Protein AF-A0A921HP87-F1 (afdb_monomer_lite)

Organism: NCBI:txid158847

InterPro domains:
  IPR000620 EamA domain [PF00892] (13-89)
  IPR037185 Multidrug transporter EmrE superfamily [SSF103481] (5-89)

Foldseek 3Di:
DDDDPPPPPDDPDPVNVVVVVCCCVPVPVVVVVVLVVVPVPDDPLVSLLVVLCVLVVVVVCCCPPVVDDDDPVNVVVSVVSNVVSVVVSD

Secondary structure (DSSP, 8-state):
----TT---S---HHHHHHHHHIIIIIIIIHHHHHHHHHHHS-HHHHHHHHHTHHHHHHHHHHHHH-----HHHHHHHHHHHHHHHHHT-

Structure (mmCIF, N/CA/C/O backbone):
data_AF-A0A921HP87-F1
#
_entry.id   AF-A0A921HP87-F1
#
loop_
_atom_site.group_PDB
_atom_site.id
_atom_site.type_symbol
_atom_site.label_atom_id
_atom_site.label_alt_id
_atom_site.label_comp_id
_atom_site.label_asym_id
_atom_site.label_entity_id
_atom_site.label_seq_id
_atom_site.pdbx_PDB_ins_code
_atom_site.Cartn_x
_atom_site.Cartn_y
_atom_site.Cartn_z
_atom_site.occupancy
_atom_site.B_iso_or_equiv
_atom_site.auth_seq_id
_atom_site.auth_comp_id
_atom_site.auth_asym_id
_atom_site.auth_atom_id
_atom_site.pdbx_PDB_model_num
ATOM 1 N N . PHE A 1 1 ? 27.347 -8.279 0.208 1.00 48.09 1 PHE A N 1
ATOM 2 C CA . PHE A 1 1 ? 27.199 -7.286 -0.871 1.00 48.09 1 PHE A CA 1
ATOM 3 C C . PHE A 1 1 ? 26.262 -6.191 -0.382 1.00 48.09 1 PHE A C 1
ATOM 5 O O . PHE A 1 1 ? 25.059 -6.392 -0.389 1.00 48.09 1 PHE A O 1
ATOM 12 N N . TYR A 1 2 ? 26.810 -5.088 0.133 1.00 51.47 2 TYR A N 1
ATOM 13 C CA . TYR A 1 2 ? 26.039 -3.893 0.490 1.00 51.47 2 TYR A CA 1
ATOM 14 C C . TYR A 1 2 ? 26.105 -2.948 -0.706 1.00 51.47 2 TYR A C 1
ATOM 16 O O . TYR A 1 2 ? 27.166 -2.388 -0.972 1.00 51.47 2 TYR A O 1
ATOM 24 N N . GLN A 1 3 ? 25.016 -2.817 -1.461 1.00 65.81 3 GLN A N 1
ATOM 25 C CA . GLN A 1 3 ? 24.901 -1.718 -2.413 1.00 65.81 3 GLN A CA 1
ATOM 26 C C . GLN A 1 3 ? 24.410 -0.486 -1.645 1.00 65.81 3 GLN A C 1
ATOM 28 O O . GLN A 1 3 ? 23.361 -0.554 -1.001 1.00 65.81 3 GLN A O 1
ATOM 33 N N . PRO A 1 4 ? 25.175 0.614 -1.637 1.00 75.62 4 PRO A N 1
ATOM 34 C CA . PRO A 1 4 ? 24.772 1.817 -0.933 1.00 75.62 4 PRO A CA 1
ATOM 35 C C . PRO A 1 4 ? 23.526 2.433 -1.578 1.00 75.62 4 PRO A C 1
ATOM 37 O O . PRO A 1 4 ? 23.484 2.628 -2.790 1.00 75.62 4 PRO A O 1
ATOM 40 N N . VAL A 1 5 ? 22.531 2.787 -0.758 1.00 73.44 5 VAL A N 1
ATOM 41 C CA . VAL A 1 5 ? 21.214 3.295 -1.201 1.00 73.44 5 VAL A CA 1
ATOM 42 C C . VAL A 1 5 ? 21.278 4.584 -2.035 1.00 73.44 5 VAL A C 1
ATOM 44 O O . VAL A 1 5 ? 20.318 4.927 -2.712 1.00 73.44 5 VAL A O 1
ATOM 47 N N . TRP A 1 6 ? 22.409 5.295 -2.007 1.00 77.19 6 TRP A N 1
ATOM 48 C CA . TRP A 1 6 ? 22.647 6.528 -2.765 1.00 77.19 6 TRP A CA 1
ATOM 49 C C . TRP A 1 6 ? 23.300 6.306 -4.136 1.00 77.19 6 TRP A C 1
ATOM 51 O O . TRP A 1 6 ? 23.426 7.255 -4.909 1.00 77.19 6 TRP A O 1
ATOM 61 N N . GLN A 1 7 ? 23.728 5.084 -4.469 1.00 73.25 7 GLN A N 1
ATOM 62 C CA . GLN A 1 7 ? 24.242 4.783 -5.804 1.00 73.25 7 GLN A CA 1
ATOM 63 C C . GLN A 1 7 ? 23.096 4.435 -6.750 1.00 73.25 7 GLN A C 1
ATOM 65 O O . GLN A 1 7 ? 22.731 3.272 -6.929 1.00 73.25 7 GLN A O 1
ATOM 70 N N . PHE A 1 8 ? 22.546 5.472 -7.383 1.00 66.88 8 PHE A N 1
ATOM 71 C CA . PHE A 1 8 ? 21.544 5.318 -8.427 1.00 66.88 8 PHE A CA 1
ATOM 72 C C . PHE A 1 8 ? 22.153 4.585 -9.631 1.00 66.88 8 PHE A C 1
ATOM 74 O O . PHE A 1 8 ? 22.893 5.156 -10.427 1.00 66.88 8 PHE A O 1
ATOM 81 N N . THR A 1 9 ? 21.862 3.292 -9.740 1.00 72.06 9 THR A N 1
ATOM 82 C CA . THR A 1 9 ? 22.307 2.402 -10.824 1.00 72.06 9 THR A CA 1
ATOM 83 C C . THR A 1 9 ? 21.144 2.107 -11.776 1.00 72.06 9 THR A C 1
ATOM 85 O O . THR A 1 9 ? 20.874 0.964 -12.127 1.00 72.06 9 THR A O 1
ATOM 88 N N . GLY A 1 10 ? 20.419 3.156 -12.177 1.00 71.44 10 GLY A N 1
ATOM 89 C CA . GLY A 1 10 ? 19.281 3.079 -13.094 1.00 71.44 10 GLY A CA 1
ATOM 90 C C . GLY A 1 10 ? 19.436 4.026 -14.283 1.00 71.44 10 GLY A C 1
ATOM 91 O O . GLY A 1 10 ? 20.014 5.104 -14.159 1.00 71.44 10 GLY A O 1
ATOM 92 N N . ILE A 1 11 ? 18.900 3.633 -15.439 1.00 78.38 11 ILE A N 1
ATOM 93 C CA . ILE A 1 11 ? 18.798 4.508 -16.612 1.00 78.38 11 ILE A CA 1
ATOM 94 C C . ILE A 1 11 ? 17.510 5.322 -16.458 1.00 78.38 11 ILE A C 1
ATOM 96 O O . ILE A 1 11 ? 16.409 4.765 -16.419 1.00 78.38 11 ILE A O 1
ATOM 100 N N . PHE A 1 12 ? 17.646 6.641 -16.328 1.00 79.56 12 PHE A N 1
ATOM 101 C CA . PHE A 1 12 ? 16.502 7.545 -16.234 1.00 79.56 12 PHE A CA 1
ATOM 102 C C . PHE A 1 12 ? 15.981 7.857 -17.641 1.00 79.56 12 PHE A C 1
ATOM 104 O O . PHE A 1 12 ? 16.392 8.826 -18.271 1.00 79.56 12 PHE A O 1
ATOM 111 N N . ASP A 1 13 ? 15.120 6.977 -18.146 1.00 88.19 13 ASP A N 1
ATOM 112 C CA . ASP A 1 13 ? 14.443 7.127 -19.434 1.00 88.19 13 ASP A CA 1
ATOM 113 C C . ASP A 1 13 ? 13.018 7.681 -19.250 1.00 88.19 13 ASP A C 1
ATOM 115 O O . ASP A 1 13 ? 12.458 7.652 -18.146 1.00 88.19 13 ASP A O 1
ATOM 119 N N . LEU A 1 14 ? 12.400 8.161 -20.331 1.00 91.62 14 LEU A N 1
ATOM 120 C CA . LEU A 1 14 ? 11.047 8.723 -20.318 1.00 91.62 14 LEU A CA 1
ATOM 121 C C . LEU A 1 14 ? 10.021 7.727 -19.750 1.00 91.62 14 LEU A C 1
ATOM 123 O O . LEU A 1 14 ? 9.144 8.114 -18.981 1.00 91.62 14 LEU A O 1
ATOM 127 N N . ASN A 1 15 ? 10.176 6.435 -20.051 1.00 91.31 15 ASN A N 1
ATOM 128 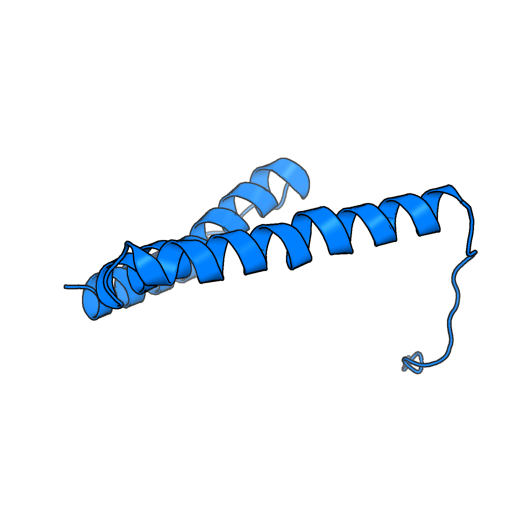C CA . ASN A 1 15 ? 9.323 5.369 -19.515 1.00 91.31 15 ASN A CA 1
ATOM 129 C C . ASN A 1 15 ? 9.413 5.256 -17.984 1.00 91.31 15 ASN A C 1
ATOM 131 O O . ASN A 1 15 ? 8.392 5.103 -17.306 1.00 91.31 15 ASN A O 1
ATOM 135 N N . SER A 1 16 ? 10.622 5.375 -17.427 1.00 90.25 16 SER A N 1
ATOM 136 C CA . SER A 1 16 ? 10.855 5.362 -15.980 1.00 90.25 16 SER A CA 1
ATOM 137 C C . SER A 1 16 ? 10.251 6.602 -15.318 1.00 90.25 16 SER A C 1
ATOM 139 O O . SER A 1 16 ? 9.603 6.487 -14.279 1.00 90.25 16 SER A O 1
ATOM 141 N N . ALA A 1 17 ? 10.393 7.773 -15.948 1.00 91.50 17 ALA A N 1
ATOM 142 C CA . ALA A 1 17 ? 9.817 9.024 -15.456 1.00 91.50 17 ALA A CA 1
ATOM 143 C C . ALA A 1 17 ? 8.278 8.987 -15.430 1.00 91.50 17 ALA A C 1
ATOM 145 O O . ALA A 1 17 ? 7.671 9.362 -14.425 1.00 91.50 17 ALA A O 1
ATOM 146 N N . VAL A 1 18 ? 7.642 8.483 -16.494 1.00 94.25 18 VAL A N 1
ATOM 147 C CA . VAL A 1 18 ? 6.177 8.342 -16.572 1.00 94.25 18 VAL A CA 1
ATOM 148 C C . VAL A 1 18 ? 5.664 7.332 -15.546 1.00 94.25 18 VAL A C 1
ATOM 150 O O . VAL A 1 18 ? 4.694 7.617 -14.846 1.00 94.25 18 VAL A O 1
ATOM 153 N N . SER A 1 19 ? 6.334 6.185 -15.402 1.00 91.94 19 SER A N 1
ATOM 154 C CA . SER A 1 19 ? 5.960 5.169 -14.406 1.00 91.94 19 SER A CA 1
ATOM 155 C C . SER A 1 19 ? 6.049 5.723 -12.983 1.00 91.94 19 SER A C 1
ATOM 157 O O . SER A 1 19 ? 5.136 5.539 -12.180 1.00 91.94 19 SER A O 1
ATOM 159 N N . PHE A 1 20 ? 7.115 6.465 -12.682 1.00 91.94 20 PHE A N 1
ATOM 160 C CA . PHE A 1 20 ? 7.299 7.099 -11.380 1.00 91.94 20 PHE A CA 1
ATOM 161 C C . PHE A 1 20 ? 6.229 8.164 -11.101 1.00 91.94 20 PHE A C 1
ATOM 163 O O . PHE A 1 20 ? 5.626 8.173 -10.027 1.00 91.94 20 PHE A O 1
ATOM 170 N N . ALA A 1 21 ? 5.926 9.013 -12.087 1.00 94.12 21 ALA A N 1
ATOM 171 C CA . ALA A 1 21 ? 4.860 10.005 -11.978 1.00 94.12 21 ALA A CA 1
ATOM 172 C C . ALA A 1 21 ? 3.486 9.352 -11.753 1.00 94.12 21 ALA A C 1
ATOM 174 O O . ALA A 1 21 ? 2.713 9.822 -10.918 1.00 94.12 21 ALA A O 1
ATOM 175 N N . ALA A 1 22 ? 3.195 8.245 -12.442 1.00 94.44 22 ALA A N 1
ATOM 176 C CA . ALA A 1 22 ? 1.949 7.509 -12.265 1.00 94.44 22 ALA A CA 1
ATOM 177 C C . ALA A 1 22 ? 1.809 6.951 -10.839 1.00 94.44 22 ALA A C 1
ATOM 179 O O . ALA A 1 22 ? 0.756 7.116 -10.225 1.00 94.44 22 ALA A O 1
ATOM 180 N N . VAL A 1 23 ? 2.869 6.357 -10.277 1.00 93.75 23 VAL A N 1
ATOM 181 C CA . VAL A 1 23 ? 2.857 5.855 -8.891 1.00 93.75 23 VAL A CA 1
ATOM 182 C C . VAL A 1 23 ? 2.611 6.988 -7.894 1.00 93.75 23 VAL A C 1
ATOM 184 O O . VAL A 1 23 ? 1.777 6.836 -7.005 1.00 93.75 23 VAL A O 1
ATOM 187 N N . ILE A 1 24 ? 3.267 8.139 -8.066 1.00 94.75 24 ILE A N 1
ATOM 188 C CA . ILE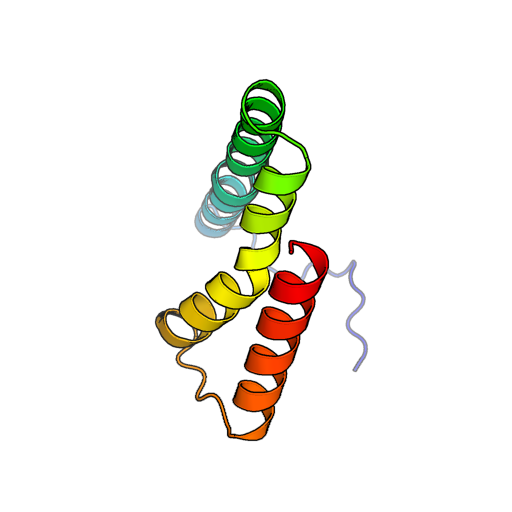 A 1 24 ? 3.082 9.289 -7.169 1.00 94.75 24 ILE A CA 1
ATOM 189 C C . ILE A 1 24 ? 1.652 9.824 -7.246 1.00 94.75 24 ILE A C 1
ATOM 191 O O . ILE A 1 24 ? 1.018 10.052 -6.215 1.00 94.75 24 ILE A O 1
ATOM 195 N N . ILE A 1 25 ? 1.133 10.040 -8.455 1.00 95.62 25 ILE A N 1
ATOM 196 C CA . ILE A 1 25 ? -0.175 10.675 -8.639 1.00 95.62 25 ILE A CA 1
ATOM 197 C C . ILE A 1 25 ? -1.292 9.715 -8.225 1.00 95.62 25 ILE A C 1
ATOM 199 O O . ILE A 1 25 ? -2.109 10.057 -7.372 1.00 95.62 25 ILE A O 1
ATOM 203 N N . PHE A 1 26 ? -1.321 8.510 -8.795 1.00 92.88 26 PHE A N 1
ATOM 204 C CA . PHE A 1 26 ? -2.412 7.561 -8.574 1.00 92.88 26 PHE A CA 1
ATOM 205 C C . PHE A 1 26 ? -2.242 6.760 -7.285 1.00 92.88 26 PHE A C 1
ATOM 207 O O . PHE A 1 26 ? -3.200 6.611 -6.531 1.00 92.88 26 PHE A O 1
ATOM 214 N N . GLY A 1 27 ? -1.034 6.267 -7.016 1.00 86.44 27 GLY A N 1
ATOM 215 C CA . GLY A 1 27 ? -0.759 5.415 -5.860 1.00 86.44 27 GLY A CA 1
ATOM 216 C C . GLY A 1 27 ? -0.638 6.174 -4.540 1.00 86.44 27 GLY A C 1
ATOM 217 O O . GLY A 1 27 ? -0.828 5.572 -3.488 1.00 86.44 27 GLY A O 1
ATOM 218 N N . THR A 1 28 ? -0.332 7.476 -4.565 1.00 91.31 28 THR A N 1
ATOM 219 C CA . THR A 1 28 ? -0.097 8.252 -3.335 1.00 91.31 28 THR A CA 1
ATOM 220 C C . THR A 1 28 ? -0.999 9.475 -3.228 1.00 91.31 28 THR A C 1
ATOM 222 O O . THR A 1 28 ? -1.798 9.553 -2.300 1.00 91.31 28 THR A O 1
ATOM 225 N N . ALA A 1 29 ? -0.914 10.430 -4.158 1.00 93.56 29 ALA A N 1
ATOM 226 C CA . ALA A 1 29 ? -1.588 11.721 -4.018 1.00 93.56 29 ALA A CA 1
ATOM 227 C C . ALA A 1 29 ? -3.118 11.589 -4.047 1.00 93.56 29 ALA A C 1
ATOM 229 O O . ALA A 1 29 ? -3.795 12.070 -3.141 1.00 93.56 29 ALA A O 1
ATOM 230 N N . ILE A 1 30 ? -3.668 10.899 -5.051 1.00 93.38 30 ILE A N 1
ATOM 231 C CA . ILE A 1 30 ? -5.118 10.689 -5.168 1.00 93.38 30 ILE A CA 1
ATOM 232 C C . ILE A 1 30 ? -5.630 9.820 -4.015 1.00 93.38 30 ILE A C 1
ATOM 234 O O . ILE A 1 30 ? -6.641 10.165 -3.405 1.00 93.38 30 ILE A O 1
ATOM 238 N N . ALA A 1 31 ? -4.919 8.738 -3.681 1.00 89.69 31 ALA A N 1
ATOM 239 C CA . ALA A 1 31 ? -5.270 7.865 -2.562 1.00 89.69 31 ALA A CA 1
ATOM 240 C C . ALA A 1 31 ? -5.323 8.636 -1.231 1.00 89.69 31 ALA A C 1
ATOM 242 O O . ALA A 1 31 ? -6.281 8.507 -0.470 1.00 89.69 31 ALA A O 1
ATOM 243 N N . PHE A 1 32 ? -4.343 9.507 -0.983 1.00 89.38 32 PHE A N 1
ATOM 244 C CA . PHE A 1 32 ? -4.295 10.332 0.219 1.00 89.38 32 PHE A CA 1
ATOM 245 C C . PHE A 1 32 ? -5.388 11.408 0.243 1.00 89.38 32 PHE A C 1
ATOM 247 O O . PHE A 1 32 ? -6.028 11.612 1.274 1.00 89.38 32 PHE A O 1
ATOM 254 N N . CYS A 1 33 ? -5.666 12.063 -0.886 1.00 91.88 33 CYS A N 1
ATOM 255 C CA . CYS A 1 33 ? -6.789 12.997 -0.984 1.00 91.88 33 CYS A CA 1
ATOM 256 C C . CYS A 1 33 ? -8.130 12.301 -0.710 1.00 91.88 33 CYS A C 1
ATOM 258 O O . CYS A 1 33 ? -8.945 12.825 0.046 1.00 91.88 33 CYS A O 1
ATOM 260 N N . ALA A 1 34 ? -8.346 11.106 -1.268 1.00 87.75 34 ALA A N 1
ATOM 261 C CA . ALA A 1 34 ? -9.543 10.310 -1.007 1.00 87.75 34 ALA A CA 1
ATOM 262 C C . ALA A 1 34 ? -9.648 9.900 0.472 1.00 87.75 34 ALA A C 1
ATOM 264 O O . ALA A 1 34 ? -10.733 9.969 1.050 1.00 87.75 34 ALA A O 1
ATOM 265 N N . TYR A 1 35 ? -8.527 9.548 1.108 1.00 86.25 35 TYR A N 1
ATOM 266 C CA . TYR A 1 35 ? -8.472 9.300 2.548 1.00 86.25 35 TYR A CA 1
ATOM 267 C C . TYR A 1 35 ? -8.889 10.541 3.352 1.00 86.25 35 TYR A C 1
ATOM 269 O O . TYR A 1 35 ? -9.784 10.444 4.193 1.00 86.25 35 TYR A O 1
ATOM 277 N N . LEU A 1 36 ? -8.325 11.718 3.056 1.00 88.50 36 LEU A N 1
ATOM 278 C CA . LEU A 1 36 ? -8.688 12.968 3.735 1.00 88.50 36 LEU A CA 1
ATOM 279 C C . LEU A 1 36 ? -10.168 13.317 3.552 1.00 88.50 36 LEU A C 1
ATOM 281 O O . LEU A 1 36 ? -10.827 13.701 4.516 1.00 88.50 36 LEU A O 1
ATOM 285 N N . GLU A 1 37 ? -10.721 13.140 2.354 1.00 88.06 37 GLU A N 1
ATOM 286 C CA . GLU A 1 37 ? -12.158 13.320 2.137 1.00 88.06 37 GLU A CA 1
ATOM 287 C C . GLU A 1 37 ? -12.983 12.313 2.946 1.00 88.06 37 GLU A C 1
ATOM 289 O O . GLU A 1 37 ? -13.947 12.709 3.600 1.00 88.06 37 GLU A O 1
ATOM 294 N N . SER A 1 38 ? -12.577 11.040 3.009 1.00 83.69 38 SER A N 1
ATOM 295 C CA . SER A 1 38 ? -13.297 10.021 3.785 1.00 83.69 38 SER A CA 1
ATOM 296 C C . SER A 1 38 ? -13.403 10.370 5.274 1.00 83.69 38 SER A C 1
ATOM 298 O O . SER A 1 38 ? -14.439 10.103 5.878 1.00 83.69 38 SER A O 1
ATOM 300 N N . THR A 1 39 ? -12.409 11.060 5.850 1.00 83.19 39 THR A N 1
ATOM 301 C CA . THR A 1 39 ? -12.434 11.488 7.266 1.00 83.19 39 THR A CA 1
ATOM 302 C C . THR A 1 39 ? -13.513 12.518 7.591 1.00 83.19 39 THR A C 1
ATOM 304 O O . THR A 1 39 ? -13.869 12.679 8.756 1.00 83.19 39 THR A O 1
ATOM 307 N N . LYS A 1 40 ? -14.077 13.192 6.582 1.00 83.88 40 LYS A N 1
ATOM 308 C CA . LYS A 1 40 ? -15.198 14.126 6.762 1.00 83.88 40 LYS A CA 1
ATOM 309 C C . LYS A 1 40 ? -16.552 13.419 6.829 1.00 83.88 40 LYS A C 1
ATOM 311 O O . LYS A 1 40 ? -17.506 14.000 7.341 1.00 83.88 40 LYS A O 1
ATOM 316 N N . TYR A 1 41 ? -16.642 12.199 6.296 1.00 79.31 41 TYR A N 1
ATOM 317 C CA . TYR A 1 41 ? -17.903 11.471 6.119 1.00 79.31 41 TYR A CA 1
ATOM 318 C C . TYR A 1 41 ? -17.991 10.190 6.953 1.00 79.31 41 TYR A C 1
ATOM 320 O O . TYR A 1 41 ? -19.092 9.794 7.334 1.00 79.31 41 TYR A O 1
ATOM 328 N N . LEU A 1 42 ? -16.860 9.537 7.226 1.00 78.94 42 LEU A N 1
ATOM 329 C CA . LEU A 1 42 ? -16.789 8.283 7.968 1.00 78.94 42 LEU A CA 1
ATOM 330 C C . LEU A 1 42 ? -16.289 8.527 9.390 1.00 78.94 42 LEU A C 1
ATOM 332 O O . LEU A 1 42 ? -15.376 9.320 9.627 1.00 78.94 42 LEU A O 1
ATOM 336 N N . SER A 1 43 ? -16.859 7.792 10.344 1.00 78.69 43 SER A N 1
ATOM 337 C CA . SER A 1 43 ? -16.334 7.776 11.708 1.00 78.69 43 SER A CA 1
ATOM 338 C C . SER A 1 43 ? -14.956 7.088 11.753 1.00 78.69 43 SER A C 1
ATOM 340 O O . SER A 1 43 ? -14.655 6.252 10.892 1.00 78.69 43 SER A O 1
ATOM 342 N N . PRO A 1 44 ? -14.117 7.372 12.771 1.00 75.00 44 PRO A N 1
ATOM 343 C CA . PRO A 1 44 ? -12.799 6.744 12.915 1.00 75.00 44 PRO A CA 1
ATOM 344 C C . PRO A 1 44 ? -12.849 5.211 12.864 1.00 75.00 44 PRO A C 1
ATOM 346 O O . PRO A 1 44 ? -11.964 4.574 12.299 1.00 75.00 44 PRO A O 1
ATOM 349 N N . THR A 1 45 ? -13.923 4.619 13.393 1.00 75.50 45 THR A N 1
ATOM 350 C CA . THR A 1 45 ? -14.164 3.174 13.372 1.00 75.50 45 THR A CA 1
ATOM 351 C C . THR A 1 45 ? -14.326 2.649 11.946 1.00 75.50 45 THR A C 1
ATOM 353 O O . THR A 1 45 ? -13.676 1.681 11.577 1.00 75.50 45 THR A O 1
ATOM 356 N N . GLN A 1 46 ? -15.119 3.319 11.102 1.00 77.12 46 GLN A N 1
ATOM 357 C CA . GLN A 1 46 ? -15.326 2.897 9.711 1.00 77.12 46 GLN A CA 1
ATOM 358 C C . GLN A 1 46 ? -14.028 2.971 8.898 1.00 77.12 46 GLN A C 1
ATOM 360 O O . GLN A 1 46 ? -13.725 2.046 8.148 1.00 77.12 46 GLN A O 1
ATOM 365 N N . ILE A 1 47 ? -13.233 4.027 9.086 1.00 80.31 47 ILE A N 1
ATOM 366 C CA . ILE A 1 47 ? -11.923 4.172 8.430 1.00 80.31 47 ILE A CA 1
ATOM 367 C C . ILE A 1 47 ? -10.957 3.074 8.876 1.00 80.31 47 ILE A C 1
ATOM 369 O O . ILE A 1 47 ? -10.247 2.521 8.039 1.00 80.31 47 ILE A O 1
ATOM 373 N N . SER A 1 48 ? -10.967 2.713 10.163 1.00 78.44 48 SER A N 1
ATOM 374 C CA . SER A 1 48 ? -10.163 1.603 10.686 1.00 78.44 48 SER A CA 1
ATOM 375 C C . SER A 1 48 ? -10.490 0.284 9.974 1.00 78.44 48 SER A C 1
ATOM 377 O O . SER A 1 48 ? -9.578 -0.455 9.606 1.00 78.44 48 SER A O 1
ATOM 379 N N . VAL A 1 49 ? -11.769 0.026 9.660 1.00 78.38 49 VAL A N 1
ATOM 380 C CA . VAL A 1 49 ? -12.170 -1.147 8.856 1.00 78.38 49 VAL A CA 1
ATOM 381 C C . VAL A 1 49 ? -11.557 -1.107 7.466 1.00 78.38 49 VAL A C 1
ATOM 383 O O . VAL A 1 49 ? -10.997 -2.100 7.015 1.00 78.38 49 VAL A O 1
ATOM 386 N N . PHE A 1 50 ? -11.629 0.030 6.775 1.00 80.12 50 PHE A N 1
ATOM 387 C CA . PHE A 1 50 ? -11.059 0.142 5.431 1.00 80.12 50 PHE A CA 1
ATOM 388 C C . PHE A 1 50 ? -9.534 0.010 5.440 1.00 80.12 50 PHE A C 1
ATOM 390 O O . PHE A 1 50 ? -8.989 -0.698 4.598 1.00 80.12 50 PHE A O 1
ATOM 397 N N . ALA A 1 51 ? -8.853 0.612 6.417 1.00 78.62 51 ALA A N 1
ATOM 398 C CA . ALA A 1 51 ? -7.409 0.459 6.597 1.00 78.62 51 ALA A CA 1
ATOM 399 C C . ALA A 1 51 ? -7.034 -1.007 6.855 1.00 78.62 51 ALA A C 1
ATOM 401 O O . ALA A 1 51 ? -6.054 -1.529 6.336 1.00 78.62 51 ALA A O 1
ATOM 402 N N . SER A 1 52 ? -7.876 -1.718 7.595 1.00 79.56 52 SER A N 1
ATOM 403 C CA . SER A 1 52 ? -7.651 -3.119 7.905 1.00 79.56 52 SER A CA 1
ATOM 404 C C . SER A 1 52 ? -7.823 -4.086 6.722 1.00 79.56 52 SER A C 1
ATOM 406 O O . SER A 1 52 ? -7.422 -5.248 6.808 1.00 79.56 52 SER A O 1
ATOM 408 N N . LEU A 1 53 ? -8.360 -3.603 5.594 1.00 81.06 53 LEU A N 1
ATOM 409 C CA . LEU A 1 53 ? -8.407 -4.341 4.330 1.00 81.06 53 LEU A CA 1
ATOM 410 C C . LEU A 1 53 ? -7.089 -4.278 3.543 1.00 81.06 53 LEU A C 1
ATOM 412 O O . LEU A 1 53 ? -6.926 -5.064 2.611 1.00 81.06 53 LEU A O 1
ATOM 416 N N . GLU A 1 54 ? -6.133 -3.417 3.903 1.00 81.88 54 GLU A N 1
ATOM 417 C CA . GLU A 1 54 ? -4.804 -3.368 3.272 1.00 81.88 54 GLU A CA 1
ATOM 418 C C . GLU A 1 54 ? -4.095 -4.734 3.187 1.00 81.88 54 GLU A C 1
ATOM 420 O O . GLU A 1 54 ? -3.689 -5.117 2.085 1.00 81.88 54 GLU A O 1
ATOM 425 N N . PRO A 1 55 ? -3.961 -5.522 4.276 1.00 80.75 55 PRO A N 1
ATOM 426 C CA . PRO A 1 55 ? -3.331 -6.839 4.203 1.00 80.75 55 PRO A CA 1
ATOM 427 C C . PRO A 1 55 ? -4.087 -7.796 3.275 1.00 80.75 55 PRO A C 1
ATOM 429 O O . PRO A 1 55 ? -3.464 -8.575 2.556 1.00 80.75 55 PRO A O 1
ATOM 432 N N . PHE A 1 56 ? -5.417 -7.706 3.228 1.00 82.50 56 PHE A N 1
ATOM 433 C CA . PHE A 1 56 ? -6.234 -8.527 2.337 1.00 82.50 56 PHE A CA 1
ATOM 434 C C . PHE A 1 56 ? -6.033 -8.147 0.865 1.00 82.50 56 PHE A C 1
ATOM 436 O O . PHE A 1 56 ? -5.787 -9.014 0.024 1.00 82.50 56 PHE A O 1
ATOM 443 N N . ALA A 1 57 ? -6.064 -6.847 0.560 1.00 86.81 57 ALA A N 1
ATOM 444 C CA . ALA A 1 57 ? -5.792 -6.332 -0.776 1.00 86.81 57 ALA A CA 1
ATOM 445 C C . ALA A 1 57 ? -4.379 -6.711 -1.240 1.00 86.81 57 ALA A C 1
ATOM 447 O O . ALA A 1 57 ? -4.212 -7.152 -2.375 1.00 86.81 57 ALA A O 1
ATOM 448 N N . SER A 1 58 ? -3.384 -6.616 -0.353 1.00 87.44 58 SER A N 1
ATOM 449 C CA . SER A 1 58 ? -1.999 -7.006 -0.629 1.00 87.44 58 SER A CA 1
ATOM 450 C C . SER A 1 58 ? -1.868 -8.486 -0.996 1.00 87.44 58 SER A C 1
ATOM 452 O O . SER A 1 58 ? -1.203 -8.812 -1.980 1.00 87.44 58 SER A O 1
ATOM 454 N N . ILE A 1 59 ? -2.552 -9.387 -0.280 1.00 86.06 59 ILE A N 1
ATOM 455 C CA . ILE A 1 59 ? -2.564 -10.825 -0.601 1.00 86.06 59 ILE A CA 1
ATOM 456 C C . ILE A 1 59 ? -3.163 -11.059 -1.990 1.00 86.06 59 ILE A C 1
ATOM 458 O O . ILE A 1 59 ? -2.549 -11.726 -2.822 1.00 86.06 59 ILE A O 1
ATOM 462 N N . ILE A 1 60 ? -4.330 -10.473 -2.271 1.00 86.50 60 ILE A N 1
ATOM 463 C CA . ILE A 1 60 ? -5.003 -10.630 -3.567 1.00 86.50 60 ILE A CA 1
ATOM 464 C C . ILE A 1 60 ? -4.131 -10.090 -4.705 1.00 86.50 60 ILE A C 1
ATOM 466 O O . ILE A 1 60 ? -3.908 -10.788 -5.695 1.00 86.50 60 ILE A O 1
ATOM 470 N N . LEU A 1 61 ? -3.610 -8.869 -4.563 1.00 90.06 61 LEU A N 1
ATOM 471 C CA . LEU A 1 61 ? -2.727 -8.248 -5.553 1.00 90.06 61 LEU A CA 1
ATOM 472 C C . LEU A 1 61 ? -1.455 -9.075 -5.763 1.00 90.06 61 LEU A C 1
ATOM 474 O O . LEU A 1 61 ? -1.033 -9.250 -6.904 1.00 90.06 61 LEU A O 1
ATOM 478 N N . SER A 1 62 ? -0.882 -9.636 -4.698 1.00 89.81 62 SER A N 1
ATOM 479 C CA . SER A 1 62 ? 0.304 -10.495 -4.781 1.00 89.81 62 SER A CA 1
ATOM 480 C C . SER A 1 62 ? 0.041 -11.784 -5.560 1.00 89.81 62 SER A C 1
ATOM 482 O O . SER A 1 62 ? 0.877 -12.196 -6.363 1.00 89.81 62 SER A O 1
ATOM 484 N N . ILE A 1 63 ? -1.131 -12.397 -5.389 1.00 87.19 63 ILE A N 1
ATOM 485 C CA . ILE A 1 63 ? -1.520 -13.588 -6.157 1.00 87.19 63 ILE A CA 1
ATOM 486 C C . ILE A 1 63 ? -1.753 -13.224 -7.629 1.00 87.19 63 ILE A C 1
ATOM 488 O O . ILE A 1 63 ? -1.254 -13.913 -8.513 1.00 87.19 63 ILE A O 1
ATOM 492 N N . ILE A 1 64 ? -2.480 -12.136 -7.903 1.00 90.50 64 ILE A N 1
ATOM 493 C CA . ILE A 1 64 ? -2.876 -11.760 -9.271 1.00 90.50 64 ILE A CA 1
ATOM 494 C C . ILE A 1 64 ? -1.691 -11.234 -10.090 1.00 90.50 64 ILE A C 1
ATOM 496 O O . ILE A 1 64 ? -1.516 -11.629 -11.239 1.00 90.50 64 ILE A O 1
ATOM 500 N N . PHE A 1 65 ? -0.893 -10.322 -9.531 1.00 90.50 65 PHE A N 1
ATOM 501 C CA . PHE A 1 65 ? 0.178 -9.652 -10.274 1.00 90.50 65 PHE A CA 1
ATOM 502 C C . PHE A 1 65 ? 1.508 -10.388 -10.157 1.00 90.50 65 PHE A C 1
ATOM 504 O O . PHE A 1 65 ? 2.187 -10.592 -11.163 1.00 90.50 65 PHE A O 1
ATOM 511 N N . LEU A 1 66 ? 1.887 -10.805 -8.945 1.00 88.81 66 LEU A N 1
ATOM 512 C CA . LEU A 1 66 ? 3.190 -11.427 -8.704 1.00 88.81 66 LEU A CA 1
ATOM 513 C C . LEU A 1 66 ? 3.152 -12.956 -8.862 1.00 88.81 66 LEU A C 1
ATOM 515 O O . LEU A 1 66 ? 4.213 -13.574 -8.869 1.00 88.81 66 LEU A O 1
ATOM 519 N N . HIS A 1 67 ? 1.965 -13.559 -9.027 1.00 85.19 67 HIS A N 1
ATOM 520 C CA . HIS A 1 67 ? 1.778 -15.010 -9.177 1.00 85.19 67 HIS A CA 1
ATOM 521 C C . HIS A 1 67 ? 2.437 -15.814 -8.042 1.00 85.19 67 HIS A C 1
ATOM 523 O O . HIS A 1 67 ? 2.913 -16.934 -8.237 1.00 85.19 67 HIS A O 1
ATOM 529 N N . ILE A 1 68 ? 2.489 -15.225 -6.842 1.00 84.56 68 ILE A N 1
ATOM 530 C CA . ILE A 1 68 ? 3.078 -15.860 -5.664 1.00 84.56 68 ILE A CA 1
ATOM 531 C C . ILE A 1 68 ? 2.129 -16.958 -5.182 1.00 84.56 68 ILE A C 1
ATOM 533 O O . ILE A 1 68 ? 0.953 -16.709 -4.915 1.00 84.56 68 ILE A O 1
ATOM 537 N N . ASN A 1 69 ? 2.653 -18.178 -5.049 1.00 80.94 69 ASN A N 1
ATOM 538 C CA . ASN A 1 69 ? 1.931 -19.274 -4.417 1.00 80.94 69 ASN A CA 1
ATOM 539 C C . ASN A 1 69 ? 2.014 -19.131 -2.900 1.00 80.94 69 ASN A C 1
ATOM 541 O O . ASN A 1 69 ? 3.088 -19.296 -2.329 1.00 80.94 69 ASN A O 1
ATOM 545 N N . PHE A 1 70 ? 0.871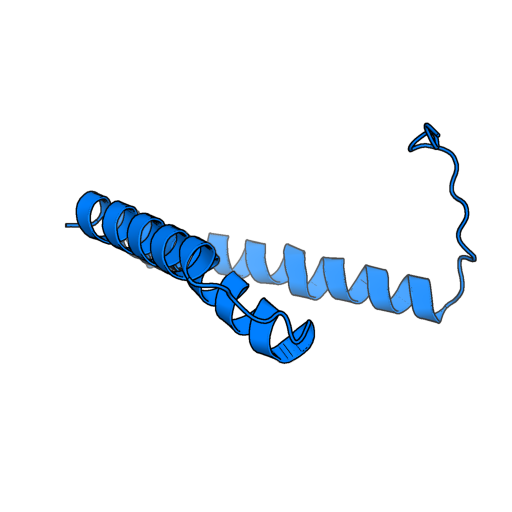 -18.866 -2.269 1.00 78.44 70 PHE A N 1
ATOM 546 C CA . PHE A 1 70 ? 0.766 -18.823 -0.817 1.00 78.44 70 PHE A CA 1
ATOM 547 C C . PHE A 1 70 ? 0.769 -20.247 -0.246 1.00 78.44 70 PHE A C 1
ATOM 549 O O . PHE A 1 70 ? -0.136 -21.046 -0.500 1.00 78.44 70 PHE A O 1
ATOM 556 N N . GLY A 1 71 ? 1.798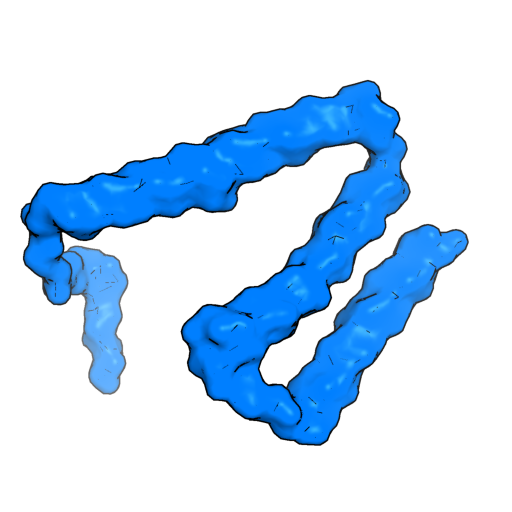 -20.573 0.526 1.00 84.06 71 GLY A N 1
ATOM 557 C CA . GLY A 1 71 ? 1.904 -21.793 1.307 1.00 84.06 71 GLY A CA 1
ATOM 558 C C . GLY A 1 71 ? 1.021 -21.771 2.557 1.00 84.06 71 GLY A C 1
ATOM 559 O O . GLY A 1 71 ? 0.435 -20.763 2.950 1.00 84.06 71 GLY A O 1
ATOM 560 N N . PHE A 1 72 ? 0.957 -22.915 3.236 1.00 84.38 72 PHE A N 1
ATOM 561 C CA . PHE A 1 72 ? 0.058 -23.122 4.377 1.00 84.38 72 PHE A CA 1
ATOM 562 C C . PHE A 1 72 ? 0.312 -22.146 5.543 1.00 84.38 72 PHE A C 1
ATOM 564 O O . PHE A 1 72 ? -0.624 -21.672 6.181 1.00 84.38 72 PHE A O 1
ATOM 571 N N . ILE A 1 73 ? 1.581 -21.812 5.804 1.00 88.12 73 ILE A N 1
ATOM 572 C CA . ILE A 1 73 ? 1.985 -20.895 6.884 1.00 88.12 73 ILE A CA 1
ATOM 573 C C . ILE A 1 73 ? 1.548 -19.457 6.582 1.00 88.12 73 ILE A C 1
ATOM 575 O O . ILE A 1 73 ? 1.073 -18.754 7.471 1.00 88.12 73 ILE A O 1
ATOM 579 N N . GLU A 1 74 ? 1.668 -19.024 5.329 1.00 84.50 74 GLU A N 1
ATOM 580 C CA . GLU A 1 74 ? 1.301 -17.668 4.905 1.00 84.50 74 GLU A CA 1
ATOM 581 C C . GLU A 1 74 ? -0.216 -17.470 4.974 1.00 84.50 74 GLU A C 1
ATOM 583 O O . GLU A 1 74 ? -0.690 -16.409 5.374 1.00 84.50 74 GLU A O 1
ATOM 588 N N . LEU A 1 75 ? -0.979 -18.527 4.685 1.00 82.75 75 LEU A N 1
ATOM 589 C CA . LEU A 1 75 ? -2.435 -18.544 4.807 1.00 82.75 75 LEU A CA 1
ATOM 590 C C . LEU A 1 75 ? -2.887 -18.436 6.275 1.00 82.75 75 LEU A C 1
ATOM 592 O O . LEU A 1 75 ? -3.809 -17.683 6.588 1.00 82.75 75 LEU A O 1
ATOM 596 N N . ILE A 1 76 ? -2.194 -19.116 7.196 1.00 89.62 76 ILE A N 1
ATOM 597 C CA . ILE A 1 76 ? -2.423 -18.964 8.643 1.00 89.62 76 ILE A CA 1
ATOM 598 C C . ILE A 1 76 ? -2.090 -17.536 9.093 1.00 89.62 76 ILE A C 1
ATOM 600 O O . ILE A 1 76 ? -2.872 -16.928 9.823 1.00 89.62 76 ILE A O 1
ATOM 604 N N . GLY A 1 77 ? -0.965 -16.979 8.637 1.00 86.69 77 GLY A N 1
ATOM 605 C CA . GLY A 1 77 ? -0.587 -15.594 8.930 1.00 86.69 77 GLY A CA 1
ATOM 606 C C . GLY A 1 77 ? -1.641 -14.592 8.451 1.00 86.69 77 GLY A C 1
ATOM 607 O O . GLY A 1 77 ? -2.070 -13.734 9.222 1.00 86.69 77 GLY A O 1
ATOM 608 N N . ALA A 1 78 ? -2.126 -14.753 7.219 1.00 83.25 78 ALA A N 1
ATOM 609 C CA . ALA A 1 78 ? -3.215 -13.954 6.665 1.00 83.25 78 ALA A CA 1
ATOM 610 C C . ALA A 1 78 ? -4.488 -14.039 7.519 1.00 83.25 78 ALA A C 1
ATOM 612 O O . ALA A 1 78 ? -5.098 -13.016 7.834 1.00 83.25 78 ALA A 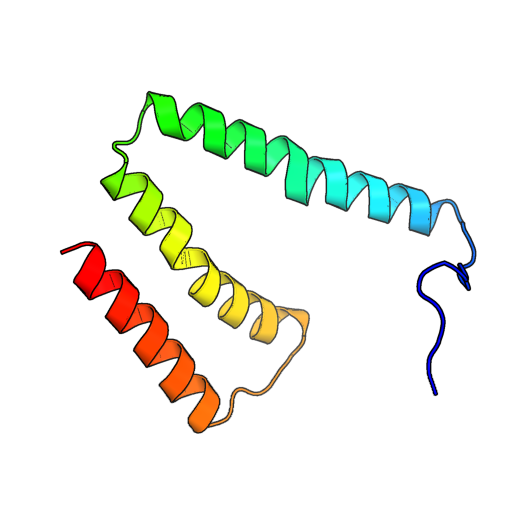O 1
ATOM 613 N N . PHE A 1 79 ? -4.863 -15.249 7.941 1.00 85.50 79 PHE A N 1
ATOM 614 C CA . PHE A 1 79 ? -6.031 -15.462 8.789 1.00 85.50 79 PHE A CA 1
ATOM 615 C C . PHE A 1 79 ? -5.895 -14.765 10.149 1.00 85.50 79 PHE A C 1
ATOM 617 O O . PHE A 1 79 ? -6.835 -14.112 10.596 1.00 85.50 79 PHE A O 1
ATOM 624 N N . ILE A 1 80 ? -4.721 -14.841 10.785 1.00 88.31 80 ILE A N 1
ATOM 625 C CA . ILE A 1 80 ? -4.450 -14.170 12.067 1.00 88.31 80 ILE A CA 1
ATOM 626 C C . ILE A 1 80 ? -4.572 -12.649 11.931 1.00 88.31 80 ILE A C 1
ATOM 628 O O . ILE A 1 80 ? -5.156 -12.012 12.805 1.00 88.31 80 ILE A O 1
ATOM 632 N N . ILE A 1 81 ? -4.065 -12.063 10.842 1.00 85.94 81 ILE A N 1
ATOM 633 C CA . ILE A 1 81 ? -4.166 -10.615 10.607 1.00 85.94 81 ILE A CA 1
ATOM 634 C C . ILE A 1 81 ? -5.637 -10.198 10.475 1.00 85.94 81 ILE A C 1
ATOM 636 O O . ILE A 1 81 ? -6.069 -9.268 11.156 1.00 85.94 81 ILE A O 1
ATOM 640 N N . ILE A 1 82 ? -6.427 -10.917 9.670 1.00 82.25 82 ILE A N 1
ATOM 641 C CA . ILE A 1 82 ? -7.866 -10.645 9.501 1.00 82.25 82 ILE A CA 1
ATOM 642 C C . ILE A 1 82 ? -8.620 -10.824 10.833 1.00 82.25 82 ILE A C 1
ATOM 644 O O . ILE A 1 82 ? -9.498 -10.027 11.170 1.00 82.25 82 ILE A O 1
ATOM 648 N N . ALA A 1 83 ? -8.264 -11.837 11.627 1.00 85.00 83 ALA A N 1
ATOM 649 C CA . ALA A 1 83 ? -8.852 -12.069 12.945 1.00 85.00 83 ALA A CA 1
ATOM 650 C C . ALA A 1 83 ? -8.529 -10.934 13.936 1.00 85.00 83 ALA A C 1
ATOM 652 O O . ALA A 1 83 ? -9.421 -10.431 14.614 1.00 85.00 83 ALA A O 1
ATOM 653 N N . ALA A 1 84 ? -7.276 -10.481 14.002 1.00 84.44 84 ALA A N 1
ATOM 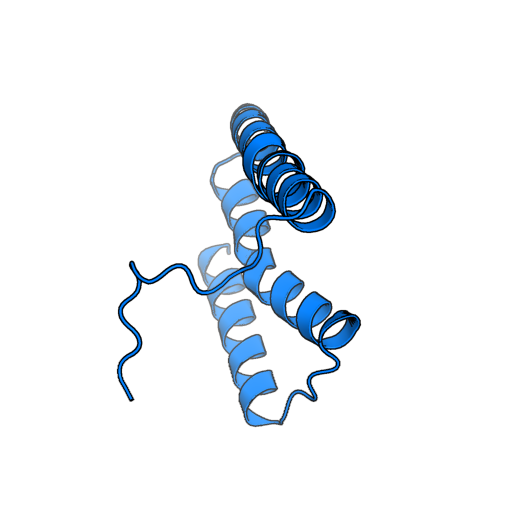654 C CA . ALA A 1 84 ? -6.873 -9.382 14.884 1.00 84.44 84 ALA A CA 1
ATOM 655 C C . ALA A 1 84 ? -7.622 -8.082 14.553 1.00 84.44 84 ALA A C 1
ATOM 657 O O . ALA A 1 84 ? -8.113 -7.384 15.439 1.00 84.44 84 ALA A O 1
ATOM 658 N N . VAL A 1 85 ? -7.752 -7.802 13.260 1.00 78.31 85 VAL A N 1
ATOM 659 C CA . VAL A 1 85 ? -8.504 -6.674 12.714 1.00 78.31 85 VAL A CA 1
ATOM 660 C C . VAL A 1 85 ? -9.980 -6.721 13.107 1.00 78.31 85 VAL A C 1
ATOM 662 O O . VAL A 1 85 ? -10.530 -5.729 13.582 1.00 78.31 85 VAL A O 1
ATOM 665 N N . THR A 1 86 ? -10.625 -7.872 12.906 1.00 75.38 86 THR A N 1
ATOM 666 C CA . THR A 1 86 ? -12.058 -8.028 13.186 1.00 75.38 86 THR A CA 1
ATOM 667 C C . THR A 1 86 ? -12.350 -7.907 14.675 1.00 75.38 86 THR A C 1
ATOM 669 O O . THR A 1 86 ? -13.345 -7.286 15.024 1.00 75.38 86 THR A O 1
ATOM 672 N N . ILE A 1 87 ? -11.469 -8.414 15.545 1.00 82.69 87 ILE A N 1
ATOM 673 C CA . ILE A 1 87 ? -11.588 -8.272 17.005 1.00 82.69 87 ILE A CA 1
ATOM 674 C C . ILE A 1 87 ? -11.436 -6.814 17.450 1.00 82.69 87 ILE A C 1
ATOM 676 O O . ILE A 1 87 ? -12.195 -6.366 18.298 1.00 82.69 87 ILE A O 1
ATOM 680 N N . LEU A 1 88 ? -10.468 -6.069 16.905 1.00 75.69 88 LEU A N 1
ATOM 681 C CA . LEU A 1 88 ? -10.248 -4.661 17.272 1.00 75.69 88 LEU A CA 1
ATOM 682 C C . LEU A 1 88 ? -11.387 -3.733 16.843 1.00 75.69 88 LEU A C 1
ATOM 684 O O . LEU A 1 88 ? -11.531 -2.642 17.392 1.00 75.69 88 LEU A O 1
ATOM 688 N N . ASN A 1 89 ? -12.139 -4.138 15.824 1.00 65.25 89 ASN A N 1
ATOM 689 C CA . ASN A 1 89 ? -13.220 -3.354 15.252 1.00 65.25 89 ASN A CA 1
ATOM 690 C C . ASN A 1 89 ? -14.624 -3.808 15.702 1.00 65.25 89 ASN A C 1
ATOM 692 O O . ASN A 1 89 ? -15.620 -3.213 15.283 1.00 65.25 89 ASN A O 1
ATOM 696 N N . LEU A 1 90 ? -14.708 -4.865 16.513 1.00 62.62 90 LEU A N 1
ATOM 697 C CA . LEU A 1 90 ? -15.932 -5.299 17.189 1.00 62.62 90 LEU A CA 1
ATOM 698 C C . LEU A 1 90 ? -16.101 -4.536 18.510 1.00 62.62 90 LEU A C 1
ATOM 700 O O . LEU A 1 90 ? -17.257 -4.169 18.814 1.00 62.62 90 LEU A O 1
#

Radius of gyration: 18.01 Å; chains: 1; bounding box: 45×37×38 Å

Sequence (90 aa):
FYQPVWQFTGIFDLNSAVSFAAVIIFGTAIAFCAYLESTKYLSPTQISVFASLEPFASIILSIIFLHINFGFIELIGAFIIIAAVTILNL

pLDDT: mean 83.12, std 8.75, range [48.09, 95.62]